Protein AF-A0A6C2YRZ8-F1 (afdb_monomer_lite)

Organism: NCBI:txid692036

Sequence (112 aa):
MIERTSAPLILAVRLLSFEANEQLRELSRLEHPVGIDELALQFDDQAILVDQLVAAGQVSEEQQAIVRQIDELLRDMSGEVNAALWTPDSLRTSPLWANVRQLAKAFLDLTS

Secondary structure (DSSP, 8-state):
------HHHHHHHHHHHS-HHHHHHHHTTSSS---THHHHHHHHHHHTTHHHHHHTTSS-HHHHHHHHHHHHHHHHT-SGGGGGGGSHHHHHH-HHHHHHHHHHHHHHHTT-

Foldseek 3Di:
DDLQAPVQLLVLLVLLQDALVVVVVVCVPDPDNDWLCVSVVSNVVCLVCLVVCCVVVNAPPVLNVLSVVLNVLVVVCDDPVNVVCGHSVNCNDPVSSVVSNVSSVVSVVVVD

Structure (mmCIF, N/CA/C/O backbone):
data_AF-A0A6C2YRZ8-F1
#
_entry.id   AF-A0A6C2YRZ8-F1
#
loop_
_atom_site.group_PDB
_atom_site.id
_atom_site.type_symbol
_atom_site.label_atom_id
_atom_site.label_alt_id
_atom_site.label_comp_id
_atom_site.label_asym_id
_atom_site.label_entity_id
_atom_site.label_seq_id
_atom_site.pdbx_PDB_ins_code
_atom_site.Cartn_x
_atom_site.Cartn_y
_atom_site.Cartn_z
_atom_site.occupancy
_atom_site.B_iso_or_equiv
_atom_site.auth_seq_id
_atom_site.auth_comp_id
_atom_site.auth_asym_id
_atom_site.auth_atom_id
_atom_site.pdbx_PDB_model_num
ATOM 1 N N . MET A 1 1 ? -8.829 11.891 25.442 1.00 35.97 1 MET A N 1
ATOM 2 C CA . MET A 1 1 ? -9.342 10.959 24.421 1.00 35.97 1 MET A CA 1
ATOM 3 C C . MET A 1 1 ? -8.202 10.802 23.433 1.00 35.97 1 MET A C 1
ATOM 5 O O . MET A 1 1 ? -7.897 11.768 22.757 1.00 35.97 1 MET A O 1
ATOM 9 N N . ILE A 1 2 ? -7.431 9.719 23.529 1.00 42.66 2 ILE A N 1
ATOM 10 C CA . ILE A 1 2 ? -6.278 9.500 22.644 1.00 42.66 2 ILE A CA 1
ATOM 11 C C . ILE A 1 2 ? -6.836 8.758 21.435 1.00 42.66 2 ILE A C 1
ATOM 13 O O . ILE A 1 2 ? -7.427 7.697 21.635 1.00 42.66 2 ILE A O 1
ATOM 17 N N . GLU A 1 3 ? -6.721 9.334 20.239 1.00 45.62 3 GLU A N 1
ATOM 18 C CA . GLU A 1 3 ? -6.994 8.642 18.975 1.00 45.62 3 GLU A CA 1
ATOM 19 C C . GLU A 1 3 ? -6.183 7.341 18.963 1.00 45.62 3 GLU A C 1
ATOM 21 O O . GLU A 1 3 ? -4.957 7.367 19.059 1.00 45.62 3 GLU A O 1
ATOM 26 N N . ARG A 1 4 ? -6.860 6.187 18.971 1.00 50.44 4 ARG A N 1
ATOM 27 C CA . ARG A 1 4 ? -6.204 4.871 19.047 1.00 50.44 4 ARG A CA 1
ATOM 28 C C . ARG A 1 4 ? -6.209 4.180 17.704 1.00 50.44 4 ARG A C 1
ATOM 30 O O . ARG A 1 4 ? -6.575 3.019 17.595 1.00 50.44 4 ARG A O 1
ATOM 37 N N . THR A 1 5 ? -5.772 4.887 16.693 1.00 57.66 5 THR A N 1
ATOM 38 C CA . THR A 1 5 ? -5.419 4.298 15.417 1.00 57.66 5 THR A CA 1
ATOM 39 C C . THR A 1 5 ? -4.097 3.527 15.550 1.00 57.66 5 THR A C 1
ATOM 41 O O . THR A 1 5 ? -3.207 3.928 16.307 1.00 57.66 5 THR A O 1
ATOM 44 N N . SER A 1 6 ? -3.945 2.383 14.875 1.00 65.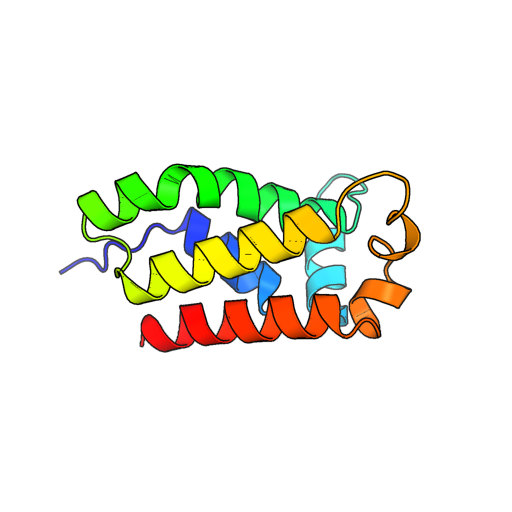81 6 SER A N 1
ATOM 45 C CA . SER A 1 6 ? -2.669 1.656 14.876 1.00 65.81 6 SER A CA 1
ATOM 46 C C . SER A 1 6 ? -1.645 2.423 14.042 1.00 65.81 6 SER A C 1
ATOM 48 O O . SER A 1 6 ? -1.625 2.356 12.813 1.00 65.81 6 SER A O 1
ATOM 50 N N . ALA A 1 7 ? -0.784 3.175 14.733 1.00 80.88 7 ALA A N 1
ATOM 51 C CA . ALA A 1 7 ? 0.232 4.015 14.103 1.00 80.88 7 ALA A CA 1
ATOM 52 C C . ALA A 1 7 ? 1.046 3.282 13.012 1.00 80.88 7 ALA A C 1
ATOM 54 O O . ALA A 1 7 ? 1.245 3.881 11.960 1.00 80.88 7 ALA A O 1
ATOM 55 N N . PRO A 1 8 ? 1.444 2.001 13.172 1.00 92.06 8 PRO A N 1
ATOM 56 C CA . PRO A 1 8 ? 2.176 1.285 12.126 1.00 92.06 8 PRO A CA 1
ATOM 57 C C . PRO A 1 8 ? 1.396 1.092 10.815 1.00 92.06 8 PRO A C 1
ATOM 59 O O . PRO A 1 8 ? 1.927 1.406 9.753 1.00 92.06 8 PRO A O 1
ATOM 62 N N . LEU A 1 9 ? 0.129 0.652 10.867 1.00 94.69 9 LEU A N 1
ATOM 63 C CA . LEU A 1 9 ? -0.690 0.450 9.661 1.00 94.69 9 LEU A CA 1
ATOM 64 C C . LEU A 1 9 ? -0.907 1.771 8.918 1.00 94.69 9 LEU A C 1
ATOM 66 O O . LEU A 1 9 ? -0.758 1.833 7.703 1.00 94.69 9 LEU A O 1
ATOM 70 N N . ILE A 1 10 ? -1.212 2.848 9.641 1.00 94.19 10 ILE A N 1
ATOM 71 C CA . ILE A 1 10 ? -1.403 4.167 9.023 1.00 94.19 10 ILE A CA 1
ATOM 72 C C . ILE A 1 10 ? -0.124 4.701 8.407 1.00 94.19 10 ILE A C 1
ATOM 74 O O . ILE A 1 10 ? -0.192 5.350 7.367 1.00 94.19 10 ILE A O 1
ATOM 78 N N . LEU A 1 11 ? 1.033 4.451 9.018 1.00 93.75 11 LEU A N 1
ATOM 79 C CA . LEU A 1 11 ? 2.311 4.833 8.426 1.00 93.75 11 LEU A CA 1
ATOM 80 C C . LEU A 1 11 ? 2.561 4.068 7.123 1.00 93.75 11 LEU A C 1
ATOM 82 O O . LEU A 1 11 ? 2.895 4.701 6.122 1.00 93.75 11 LEU A O 1
ATOM 86 N N . ALA A 1 12 ? 2.317 2.756 7.103 1.00 96.25 12 ALA A N 1
ATOM 87 C CA . ALA A 1 12 ? 2.450 1.950 5.893 1.00 96.25 12 ALA A CA 1
ATOM 88 C C . ALA A 1 12 ? 1.471 2.396 4.789 1.00 96.25 12 ALA A C 1
ATOM 90 O O . ALA A 1 12 ? 1.872 2.631 3.650 1.00 96.25 12 ALA A O 1
ATOM 91 N N . VAL A 1 13 ? 0.196 2.626 5.127 1.00 97.56 13 VAL A N 1
ATOM 92 C CA . VAL A 1 13 ? -0.800 3.142 4.173 1.00 97.56 13 VAL A CA 1
ATOM 93 C C . VAL A 1 13 ? -0.440 4.550 3.691 1.00 97.56 13 VAL A C 1
ATOM 95 O O . VAL A 1 13 ? -0.558 4.853 2.505 1.00 97.56 13 VAL A O 1
ATOM 98 N N . ARG A 1 14 ? 0.061 5.422 4.572 1.00 96.81 14 ARG A N 1
ATOM 99 C CA . ARG A 1 14 ? 0.537 6.758 4.190 1.00 96.81 14 ARG A CA 1
ATOM 100 C C . ARG A 1 14 ? 1.679 6.672 3.188 1.00 96.81 14 ARG A C 1
ATOM 102 O O . ARG A 1 14 ? 1.646 7.391 2.192 1.00 96.81 14 ARG A O 1
ATOM 109 N N . LEU A 1 15 ? 2.633 5.774 3.406 1.00 96.62 15 LEU A N 1
ATOM 110 C CA . LEU A 1 15 ? 3.722 5.541 2.467 1.00 96.62 15 LEU A CA 1
ATOM 111 C C . LEU A 1 15 ? 3.202 5.055 1.101 1.00 96.62 15 LEU A C 1
ATOM 113 O O . LEU A 1 15 ? 3.646 5.543 0.061 1.00 96.62 15 LEU A O 1
ATOM 117 N N . LEU A 1 16 ? 2.201 4.168 1.082 1.00 98.31 16 LEU A N 1
ATOM 118 C CA . LEU A 1 16 ? 1.534 3.747 -0.154 1.00 98.31 16 LEU A CA 1
ATOM 119 C C . LEU A 1 16 ? 0.744 4.865 -0.843 1.00 98.31 16 LEU A C 1
ATOM 121 O O . LEU A 1 16 ? 0.576 4.810 -2.055 1.00 98.31 16 LEU A O 1
ATOM 125 N N . SER A 1 17 ? 0.265 5.867 -0.103 1.00 98.31 17 SER A N 1
ATOM 126 C CA . SER A 1 17 ? -0.548 6.967 -0.640 1.00 98.31 17 SER A CA 1
ATOM 127 C C . SER A 1 17 ? 0.258 8.038 -1.384 1.00 98.31 17 SER A C 1
ATOM 129 O O . SER A 1 17 ? -0.307 8.783 -2.190 1.00 98.31 17 SER A O 1
ATOM 131 N N . PHE A 1 18 ? 1.562 8.134 -1.114 1.00 98.19 18 PHE A N 1
ATOM 132 C CA . PHE A 1 18 ? 2.428 9.147 -1.707 1.00 98.19 18 PHE A CA 1
ATOM 133 C C . PHE A 1 18 ? 2.542 8.999 -3.220 1.00 98.19 18 PHE A C 1
ATOM 135 O O . PHE A 1 18 ? 2.451 7.907 -3.770 1.00 98.19 18 PHE A O 1
ATOM 142 N N . GLU A 1 19 ? 2.810 10.109 -3.906 1.00 98.25 19 GLU A N 1
ATOM 143 C CA . GLU A 1 19 ? 3.138 10.065 -5.329 1.00 98.25 19 GLU A CA 1
ATOM 144 C C . GLU A 1 19 ? 4.456 9.315 -5.563 1.00 98.25 19 GLU A C 1
ATOM 146 O O . GLU A 1 19 ? 5.354 9.329 -4.722 1.00 98.25 19 GLU A O 1
ATOM 151 N N . ALA A 1 20 ? 4.618 8.705 -6.739 1.00 97.50 20 ALA A N 1
ATOM 152 C CA . ALA A 1 20 ? 5.728 7.787 -7.017 1.00 97.50 20 ALA A CA 1
ATOM 153 C C . ALA A 1 20 ? 7.123 8.354 -6.686 1.00 97.50 20 ALA A C 1
ATOM 155 O O . ALA A 1 20 ? 7.963 7.667 -6.112 1.00 97.50 20 ALA A O 1
ATOM 156 N N . ASN A 1 21 ? 7.386 9.626 -7.008 1.00 97.31 21 ASN A N 1
ATOM 157 C CA . ASN A 1 21 ? 8.677 10.252 -6.697 1.00 97.31 21 ASN A CA 1
ATOM 158 C C . ASN A 1 21 ? 8.879 10.487 -5.195 1.00 97.31 21 ASN A C 1
ATOM 160 O O . ASN A 1 21 ? 10.013 10.520 -4.731 1.00 97.31 21 ASN A O 1
ATOM 164 N N . GLU A 1 22 ? 7.808 10.671 -4.432 1.00 97.69 22 GLU A N 1
ATOM 165 C CA . GLU A 1 22 ? 7.880 10.776 -2.981 1.00 97.69 22 GLU A CA 1
ATOM 166 C C . GLU A 1 22 ? 8.086 9.407 -2.335 1.00 97.69 22 GLU A C 1
ATOM 168 O O . GLU A 1 22 ? 8.984 9.287 -1.511 1.00 97.69 22 GLU A O 1
ATOM 173 N N . GLN A 1 23 ? 7.405 8.363 -2.816 1.00 96.94 23 GLN A N 1
ATOM 174 C CA . GLN A 1 23 ? 7.673 6.975 -2.415 1.00 96.94 23 GLN A CA 1
ATOM 175 C C . GLN A 1 23 ? 9.151 6.609 -2.619 1.00 96.94 23 GLN A C 1
ATOM 177 O O . GLN A 1 23 ? 9.812 6.139 -1.699 1.00 96.94 23 GLN A O 1
ATOM 182 N N . LEU A 1 24 ? 9.713 6.920 -3.794 1.00 95.94 24 LEU A N 1
ATOM 183 C CA . LEU A 1 24 ? 11.136 6.706 -4.083 1.00 95.94 24 LEU A CA 1
ATOM 184 C C . LEU A 1 24 ? 12.064 7.504 -3.157 1.00 95.94 24 LEU A C 1
ATOM 186 O O . LEU A 1 24 ? 13.119 7.004 -2.770 1.00 95.94 24 LEU A O 1
ATOM 190 N N . ARG A 1 25 ? 11.693 8.743 -2.804 1.00 95.12 25 ARG A N 1
ATOM 191 C CA . ARG A 1 25 ? 12.466 9.547 -1.846 1.00 95.12 25 ARG A CA 1
ATOM 192 C C . ARG A 1 25 ? 12.451 8.916 -0.459 1.00 95.12 25 ARG A C 1
ATOM 194 O O . ARG A 1 25 ? 13.511 8.857 0.155 1.00 95.12 25 ARG A O 1
ATOM 201 N N . GLU A 1 26 ? 11.308 8.430 0.015 1.00 92.75 26 GLU A N 1
ATOM 202 C CA . GLU A 1 26 ? 11.228 7.754 1.313 1.00 92.75 26 GLU A CA 1
ATOM 203 C C . GLU A 1 26 ? 12.035 6.451 1.325 1.00 92.75 26 GLU A C 1
ATOM 205 O O . GLU A 1 26 ? 12.837 6.254 2.233 1.00 92.75 26 GLU A O 1
ATOM 210 N N . LEU A 1 27 ? 11.944 5.626 0.274 1.00 92.50 27 LEU A N 1
ATOM 211 C CA . LEU A 1 27 ? 12.771 4.418 0.149 1.00 92.50 27 LEU A CA 1
ATOM 212 C C . LEU A 1 27 ? 14.272 4.742 0.174 1.00 92.50 27 LEU A C 1
ATOM 214 O O . LEU A 1 27 ? 15.046 4.050 0.826 1.00 92.50 27 LEU A O 1
ATOM 218 N N . SER A 1 28 ? 14.693 5.836 -0.471 1.00 90.12 28 SER A N 1
ATOM 219 C CA . SER A 1 28 ? 16.104 6.254 -0.486 1.00 90.12 28 SER A CA 1
ATOM 220 C C . SER A 1 28 ? 16.649 6.731 0.866 1.00 90.12 28 SER A C 1
ATOM 222 O O . SER A 1 28 ? 17.860 6.894 1.006 1.00 90.12 28 SER A O 1
ATOM 224 N N . ARG A 1 29 ? 15.777 6.990 1.852 1.00 88.44 29 ARG A N 1
ATOM 225 C CA . ARG A 1 29 ? 16.183 7.370 3.215 1.00 88.44 29 ARG A CA 1
ATOM 226 C C . ARG A 1 29 ? 16.487 6.170 4.102 1.00 88.44 29 ARG A C 1
ATOM 228 O O . ARG A 1 29 ? 17.031 6.365 5.186 1.00 88.44 29 ARG A O 1
ATOM 235 N N . LEU A 1 30 ? 16.121 4.965 3.677 1.00 84.56 30 LEU A N 1
ATOM 236 C CA . LEU A 1 30 ? 16.406 3.748 4.422 1.00 84.56 30 LEU A CA 1
ATOM 237 C C . LEU A 1 30 ? 17.904 3.427 4.316 1.00 84.56 30 LEU A C 1
ATOM 239 O O . LEU A 1 30 ? 18.533 3.649 3.283 1.00 84.56 30 LEU A O 1
ATOM 243 N N . GLU A 1 31 ? 18.493 2.936 5.408 1.00 74.31 31 GLU A N 1
ATOM 244 C CA . GLU A 1 31 ? 19.950 2.740 5.528 1.00 74.31 31 GLU A CA 1
ATOM 245 C C . GLU A 1 31 ? 20.506 1.670 4.570 1.00 74.31 31 GLU A C 1
ATOM 247 O O . GLU A 1 31 ? 21.718 1.587 4.351 1.00 74.31 31 GLU A O 1
ATOM 252 N N . HIS A 1 32 ? 19.626 0.869 3.964 1.00 77.19 32 HIS A N 1
ATOM 253 C CA . HIS A 1 32 ? 19.967 -0.189 3.024 1.00 77.19 32 HIS A CA 1
ATOM 254 C C . HIS A 1 32 ? 19.289 0.031 1.669 1.00 77.19 32 HIS A C 1
ATOM 256 O O . HIS A 1 32 ? 18.175 0.553 1.627 1.00 77.19 32 HIS A O 1
ATOM 262 N N . PRO A 1 33 ? 19.925 -0.384 0.553 1.00 72.44 33 PRO A N 1
ATOM 263 C CA . PRO A 1 33 ? 19.274 -0.382 -0.747 1.00 72.44 33 PRO A CA 1
ATOM 264 C C . PRO A 1 33 ? 18.080 -1.335 -0.695 1.00 72.44 33 PRO A C 1
ATOM 266 O O . PRO A 1 33 ? 18.249 -2.552 -0.731 1.00 72.44 33 PRO A O 1
ATOM 269 N N . VAL A 1 34 ? 16.886 -0.768 -0.583 1.00 84.94 34 VAL A N 1
ATOM 270 C CA . VAL A 1 34 ? 15.631 -1.507 -0.654 1.00 84.94 34 VAL A CA 1
ATOM 271 C C . VAL A 1 34 ? 15.007 -1.338 -2.032 1.00 84.94 34 VAL A C 1
ATOM 273 O O . VAL A 1 34 ? 15.193 -0.315 -2.703 1.00 84.94 34 VAL A O 1
ATOM 276 N N . GLY A 1 35 ? 14.298 -2.369 -2.477 1.00 91.06 35 GLY A N 1
ATOM 277 C CA . GLY A 1 35 ? 13.521 -2.311 -3.702 1.00 91.06 35 GLY A CA 1
ATOM 278 C C . GLY A 1 35 ? 12.173 -1.623 -3.489 1.00 91.06 35 GLY A C 1
ATOM 279 O O . GLY A 1 35 ? 11.834 -1.139 -2.411 1.00 91.06 35 GLY A O 1
ATOM 280 N N . ILE A 1 36 ? 11.393 -1.568 -4.565 1.00 95.88 36 ILE A N 1
ATOM 281 C CA . ILE A 1 36 ? 10.014 -1.059 -4.536 1.00 95.88 36 ILE A CA 1
ATOM 282 C C . ILE A 1 36 ? 9.089 -2.010 -3.761 1.00 95.88 36 ILE A C 1
ATOM 284 O O . ILE A 1 36 ? 8.065 -1.584 -3.233 1.00 95.88 36 ILE A O 1
ATOM 288 N N . ASP A 1 37 ? 9.465 -3.285 -3.687 1.00 94.75 37 ASP A N 1
ATOM 289 C CA . ASP A 1 37 ? 8.814 -4.331 -2.901 1.00 94.75 37 ASP A CA 1
ATOM 290 C C . ASP A 1 37 ? 8.718 -3.990 -1.414 1.00 94.75 37 ASP A C 1
ATOM 292 O O . ASP A 1 37 ? 7.714 -4.322 -0.793 1.00 94.75 37 ASP A O 1
ATOM 296 N N . GLU A 1 38 ? 9.660 -3.220 -0.869 1.00 95.38 38 GLU A N 1
ATOM 297 C CA . GLU A 1 38 ? 9.611 -2.740 0.517 1.00 95.38 38 GLU A CA 1
ATOM 298 C C . GLU A 1 38 ? 8.327 -1.952 0.839 1.00 95.38 38 GLU A C 1
ATOM 300 O O . GLU A 1 38 ? 7.802 -2.053 1.946 1.00 95.38 38 GLU A O 1
ATOM 305 N N . LEU A 1 39 ? 7.756 -1.223 -0.132 1.00 96.62 39 LEU A N 1
ATOM 306 C CA . LEU A 1 39 ? 6.462 -0.548 0.046 1.00 96.62 39 LEU A CA 1
ATOM 307 C C . LEU A 1 39 ? 5.335 -1.547 0.344 1.00 96.62 39 LEU A C 1
ATOM 309 O O . LEU A 1 39 ? 4.447 -1.262 1.145 1.00 96.62 39 LEU A O 1
ATOM 313 N N . ALA A 1 40 ? 5.361 -2.700 -0.328 1.00 96.88 40 ALA A N 1
ATOM 314 C CA . ALA A 1 40 ? 4.374 -3.754 -0.151 1.00 96.88 40 ALA A CA 1
ATOM 315 C C . ALA A 1 40 ? 4.647 -4.571 1.113 1.00 96.88 40 ALA A C 1
ATOM 317 O O . ALA A 1 40 ? 3.706 -4.851 1.844 1.00 96.88 40 ALA A O 1
ATOM 318 N N . LEU A 1 41 ? 5.912 -4.884 1.407 1.00 95.50 41 LEU A N 1
ATOM 319 C CA . LEU A 1 41 ? 6.303 -5.637 2.603 1.00 95.50 41 LEU A CA 1
ATOM 320 C C . LEU A 1 41 ? 5.926 -4.897 3.893 1.00 95.50 41 LEU A C 1
ATOM 322 O O . LEU A 1 41 ? 5.296 -5.478 4.773 1.00 95.50 41 LEU A O 1
ATOM 326 N N . GLN A 1 42 ? 6.210 -3.591 3.978 1.00 94.50 42 GLN A N 1
ATOM 327 C CA . GLN A 1 42 ? 5.836 -2.785 5.149 1.00 94.50 42 GLN A CA 1
ATOM 328 C C . GLN A 1 42 ? 4.323 -2.716 5.365 1.00 94.50 42 GLN A C 1
ATOM 330 O O . GLN A 1 42 ? 3.860 -2.592 6.499 1.00 94.50 42 GLN A O 1
ATOM 335 N N . PHE A 1 43 ? 3.548 -2.760 4.282 1.00 97.62 43 PHE A N 1
ATOM 336 C CA . PHE A 1 43 ? 2.097 -2.816 4.358 1.00 97.62 43 PHE A CA 1
ATOM 337 C C . PHE A 1 43 ? 1.599 -4.207 4.759 1.00 97.62 43 PHE A C 1
ATOM 339 O O . PHE A 1 43 ? 0.775 -4.296 5.668 1.00 97.62 43 PHE A O 1
ATOM 346 N N . ASP A 1 44 ? 2.112 -5.270 4.137 1.00 96.88 44 ASP A N 1
ATOM 347 C CA . ASP A 1 44 ? 1.725 -6.663 4.393 1.00 96.88 44 ASP A CA 1
ATOM 348 C C . ASP A 1 44 ? 1.926 -7.045 5.868 1.00 96.88 44 ASP A C 1
ATOM 350 O O . ASP A 1 44 ? 0.999 -7.540 6.514 1.00 96.88 44 ASP A O 1
ATOM 354 N N . ASP A 1 45 ? 3.063 -6.652 6.460 1.00 95.06 45 ASP A N 1
ATOM 355 C CA . ASP A 1 45 ? 3.367 -6.834 7.889 1.00 95.06 45 ASP A CA 1
ATOM 356 C C . ASP A 1 45 ? 2.267 -6.295 8.823 1.00 95.06 45 ASP A C 1
ATOM 358 O O . ASP A 1 45 ? 2.098 -6.773 9.949 1.00 95.06 45 ASP A O 1
ATOM 362 N N . GLN A 1 46 ? 1.524 -5.275 8.381 1.00 95.56 46 GLN A N 1
ATOM 363 C CA . GLN A 1 46 ? 0.428 -4.670 9.141 1.00 95.56 46 GLN A CA 1
ATOM 364 C C . GLN A 1 46 ? -0.948 -5.162 8.685 1.00 95.56 46 GLN A C 1
ATOM 366 O O . GLN A 1 46 ? -1.866 -5.256 9.504 1.00 95.56 46 GLN A O 1
ATOM 371 N N . ALA A 1 47 ? -1.106 -5.490 7.402 1.00 96.00 47 ALA A N 1
ATOM 372 C CA . ALA A 1 47 ? -2.357 -5.961 6.820 1.00 96.00 47 ALA A CA 1
ATOM 373 C C . ALA A 1 47 ? -2.815 -7.281 7.454 1.00 96.00 47 ALA A C 1
ATOM 375 O O . ALA A 1 47 ? -4.005 -7.440 7.734 1.00 96.00 47 ALA A O 1
ATOM 376 N N . ILE A 1 48 ? -1.881 -8.176 7.802 1.00 95.94 48 ILE A N 1
ATOM 377 C CA . ILE A 1 48 ? -2.188 -9.437 8.501 1.00 95.94 48 ILE A CA 1
ATOM 378 C C . ILE A 1 48 ? -2.867 -9.238 9.868 1.00 95.94 48 ILE A C 1
ATOM 380 O O . ILE A 1 48 ? -3.490 -10.165 10.386 1.00 95.94 48 ILE A O 1
ATOM 384 N N . LEU A 1 49 ? -2.747 -8.044 10.465 1.00 95.75 49 LEU A N 1
ATOM 385 C CA . LEU A 1 49 ? -3.327 -7.704 11.766 1.00 95.75 49 LEU A CA 1
ATOM 386 C C . LEU A 1 49 ? -4.674 -6.973 11.658 1.00 95.75 49 LEU A C 1
ATOM 388 O O . LEU A 1 49 ? -5.250 -6.595 12.682 1.00 95.75 49 LEU A O 1
ATOM 392 N N . VAL A 1 50 ? -5.186 -6.725 10.447 1.00 95.44 50 VAL A N 1
ATOM 393 C CA . VAL A 1 50 ? -6.341 -5.836 10.249 1.00 95.44 50 VAL A CA 1
ATOM 394 C C . VAL A 1 50 ? -7.602 -6.321 10.970 1.00 95.44 50 VAL A C 1
ATOM 396 O O . VAL A 1 50 ? -8.342 -5.509 11.523 1.00 95.44 50 VAL A O 1
ATOM 399 N N . ASP A 1 51 ? -7.817 -7.633 11.062 1.00 96.56 51 ASP A N 1
ATOM 400 C CA . ASP A 1 51 ? -8.971 -8.208 11.761 1.00 96.56 51 ASP A CA 1
ATOM 401 C C . ASP A 1 51 ? -8.905 -7.944 13.274 1.00 96.56 51 ASP A C 1
ATOM 403 O O . ASP A 1 51 ? -9.906 -7.591 13.903 1.00 96.56 51 ASP A O 1
ATOM 407 N N . GLN A 1 52 ? -7.712 -8.050 13.865 1.00 95.88 52 GLN A N 1
ATOM 408 C CA . GLN A 1 52 ? -7.469 -7.734 15.271 1.00 95.88 52 GLN A CA 1
ATOM 409 C C . GLN A 1 52 ? -7.627 -6.232 15.531 1.00 95.88 52 GLN A C 1
ATOM 411 O O . GLN A 1 52 ? -8.138 -5.845 16.582 1.00 95.88 52 GLN A O 1
ATOM 416 N N . LEU A 1 53 ? -7.230 -5.387 14.577 1.00 94.12 53 LEU A N 1
ATOM 417 C CA . LEU A 1 53 ? -7.370 -3.933 14.670 1.00 94.12 53 LEU A CA 1
ATOM 418 C C . LEU A 1 53 ? -8.834 -3.483 14.617 1.00 94.12 53 LEU A C 1
ATOM 420 O O . LEU A 1 53 ? -9.217 -2.598 15.386 1.00 94.12 53 LEU A O 1
ATOM 424 N N . VAL A 1 54 ? -9.662 -4.123 13.786 1.00 95.31 54 VAL A N 1
ATOM 425 C CA . VAL A 1 54 ? -11.119 -3.914 13.783 1.00 95.31 54 VAL A CA 1
ATOM 426 C C . VAL A 1 54 ? -11.733 -4.369 15.102 1.00 9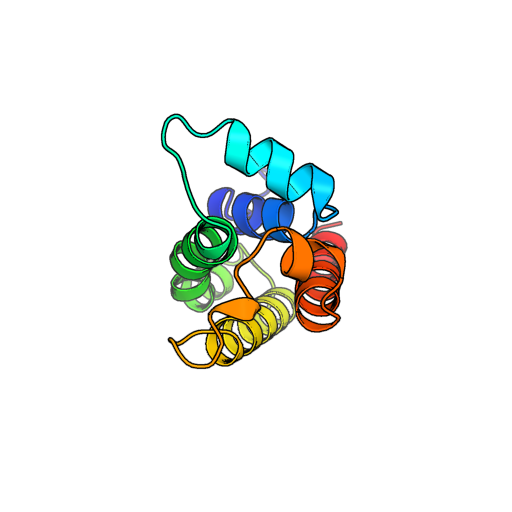5.31 54 VAL A C 1
ATOM 428 O O . VAL A 1 54 ? -12.461 -3.608 15.735 1.00 95.31 54 VAL A O 1
ATOM 431 N N . ALA A 1 55 ? -11.388 -5.570 15.578 1.00 95.12 55 ALA A N 1
ATOM 432 C CA . ALA A 1 55 ? -11.886 -6.081 16.857 1.00 95.12 55 ALA A CA 1
ATOM 433 C C . ALA A 1 55 ? -11.499 -5.182 18.049 1.00 95.12 55 ALA A C 1
ATOM 435 O O . ALA A 1 55 ? -12.245 -5.077 19.023 1.00 95.12 55 ALA A O 1
ATOM 436 N N . ALA A 1 56 ? -10.348 -4.511 17.967 1.00 93.19 56 ALA A N 1
ATOM 437 C CA . ALA A 1 56 ? -9.874 -3.546 18.954 1.00 93.19 56 ALA A CA 1
ATOM 438 C C . ALA A 1 56 ? -10.443 -2.122 18.767 1.00 93.19 56 ALA A C 1
ATOM 440 O O . ALA A 1 56 ? -10.116 -1.235 19.559 1.00 93.19 56 ALA A O 1
ATOM 441 N N . GLY A 1 57 ? -11.274 -1.884 17.744 1.00 92.69 57 GLY A N 1
ATOM 442 C CA . GLY A 1 57 ? -11.858 -0.576 17.432 1.00 92.69 57 GLY A CA 1
ATOM 443 C C . GLY A 1 57 ? -10.838 0.469 16.971 1.00 92.69 57 GLY A C 1
ATOM 444 O O . GLY A 1 57 ? -11.073 1.665 17.131 1.00 92.69 57 GLY A O 1
ATOM 445 N N . GLN A 1 58 ? -9.685 0.031 16.458 1.00 91.44 58 GLN A N 1
ATOM 446 C CA . GLN A 1 58 ? -8.605 0.907 15.989 1.00 91.44 58 GLN A CA 1
ATOM 447 C C . GLN A 1 58 ? -8.726 1.272 14.506 1.00 91.44 58 GLN A C 1
ATOM 449 O O . GLN A 1 58 ? -8.083 2.220 14.059 1.00 91.44 58 GLN A O 1
ATOM 454 N N . VAL A 1 59 ? -9.506 0.492 13.758 1.00 93.31 59 VAL A N 1
ATOM 455 C CA . VAL A 1 59 ? -9.755 0.605 12.317 1.00 93.31 59 VAL A CA 1
ATOM 456 C C . VAL A 1 59 ? -11.236 0.278 12.079 1.00 93.31 59 VAL A C 1
ATOM 458 O O . VAL A 1 59 ? -11.770 -0.606 12.751 1.00 93.31 59 VAL A O 1
ATOM 461 N N . SER A 1 60 ? -11.914 0.986 11.169 1.00 94.88 60 SER A N 1
ATOM 462 C CA . SER A 1 60 ? -13.318 0.699 10.822 1.00 94.88 60 SER A CA 1
ATOM 463 C C . SER A 1 60 ? -13.459 -0.517 9.896 1.00 94.88 60 SER A C 1
ATOM 465 O O . SER A 1 60 ? -12.498 -0.957 9.262 1.00 94.88 60 SER A O 1
ATOM 467 N N . GLU A 1 61 ? -14.675 -1.054 9.768 1.00 96.31 61 GLU A N 1
ATOM 468 C CA . GLU A 1 61 ? -14.964 -2.114 8.790 1.00 96.31 61 GLU A CA 1
ATOM 469 C C . GLU A 1 61 ? -14.737 -1.633 7.343 1.00 96.31 61 GLU A C 1
ATOM 471 O O . GLU A 1 61 ? -14.231 -2.392 6.514 1.00 96.31 61 GLU A O 1
ATOM 476 N N . GLU A 1 62 ? -15.028 -0.362 7.026 1.00 97.31 62 GLU A N 1
ATOM 477 C CA . GLU A 1 62 ? -14.738 0.183 5.692 1.00 97.31 62 GLU A CA 1
ATOM 478 C C . GLU A 1 62 ? -13.230 0.279 5.434 1.00 97.31 62 GLU A C 1
ATOM 480 O O . GLU A 1 62 ? -12.753 -0.080 4.356 1.00 97.31 62 GLU A O 1
ATOM 485 N N . GLN A 1 63 ? -12.457 0.710 6.431 1.00 96.56 63 GLN A N 1
ATOM 486 C CA . GLN A 1 63 ? -11.001 0.748 6.336 1.00 96.56 63 GLN A CA 1
ATOM 487 C C . GLN A 1 63 ? -10.405 -0.657 6.170 1.00 96.56 63 GLN A C 1
ATOM 489 O O . GLN A 1 63 ? -9.504 -0.847 5.352 1.00 96.56 63 GLN A O 1
ATOM 494 N N . GLN A 1 64 ? -10.934 -1.658 6.877 1.00 97.50 64 GLN A N 1
ATOM 495 C CA . GLN A 1 64 ? -10.549 -3.059 6.693 1.00 97.50 64 GLN A CA 1
ATOM 496 C C . GLN A 1 64 ? -10.824 -3.545 5.269 1.00 97.50 64 GLN A C 1
ATOM 498 O O . GLN A 1 64 ? -9.977 -4.215 4.675 1.00 97.50 64 GLN A O 1
ATOM 503 N N . ALA A 1 65 ? -11.979 -3.196 4.699 1.00 98.25 65 ALA A N 1
ATOM 504 C CA . ALA A 1 65 ? -12.303 -3.549 3.322 1.00 98.25 65 ALA A CA 1
ATOM 505 C C . ALA A 1 65 ? -11.310 -2.939 2.318 1.00 98.25 65 ALA A C 1
ATOM 507 O O . ALA A 1 65 ? -10.977 -3.585 1.324 1.00 98.25 65 ALA A O 1
ATOM 508 N N . ILE A 1 66 ? -10.803 -1.729 2.575 1.00 98.56 66 ILE A N 1
ATOM 509 C CA . ILE A 1 66 ? -9.768 -1.104 1.740 1.00 98.56 66 ILE A CA 1
ATOM 510 C C . ILE A 1 66 ? -8.410 -1.790 1.927 1.00 98.56 66 ILE A C 1
ATOM 512 O O . ILE A 1 66 ? -7.742 -2.070 0.935 1.00 98.56 66 ILE A O 1
ATOM 516 N N . VAL A 1 67 ? -8.013 -2.113 3.164 1.00 98.31 67 VAL A N 1
ATOM 517 C CA . VAL A 1 67 ? -6.764 -2.854 3.432 1.00 98.31 67 VAL A CA 1
ATOM 518 C C . VAL A 1 67 ? -6.747 -4.172 2.660 1.00 98.31 67 VAL A C 1
ATOM 520 O O . VAL A 1 67 ? -5.768 -4.459 1.980 1.00 98.31 67 VAL A O 1
ATOM 523 N N . ARG A 1 68 ? -7.850 -4.929 2.680 1.00 98.44 68 ARG A N 1
ATOM 524 C CA . ARG A 1 68 ? -7.969 -6.192 1.933 1.00 98.44 68 ARG A CA 1
ATOM 525 C C . ARG A 1 68 ? -7.866 -6.004 0.416 1.00 98.44 68 ARG A C 1
ATOM 527 O O . ARG A 1 68 ? -7.241 -6.820 -0.247 1.00 98.44 68 ARG A O 1
ATOM 534 N N . GLN A 1 69 ? -8.422 -4.920 -0.129 1.00 98.69 69 GLN A N 1
ATOM 535 C CA . GLN A 1 69 ? -8.294 -4.606 -1.559 1.00 98.69 69 GLN A CA 1
ATOM 536 C C . GLN A 1 69 ? -6.858 -4.244 -1.956 1.00 98.69 69 GLN A C 1
ATOM 538 O O . GLN A 1 69 ? -6.395 -4.656 -3.017 1.00 98.69 69 GLN A O 1
ATOM 543 N N . ILE A 1 70 ? -6.151 -3.473 -1.122 1.00 98.69 70 ILE A N 1
ATOM 544 C CA . ILE A 1 70 ? -4.735 -3.152 -1.355 1.00 98.69 70 ILE A CA 1
ATOM 545 C C . ILE A 1 70 ? -3.898 -4.435 -1.302 1.00 98.69 70 ILE A C 1
ATOM 547 O O . ILE A 1 70 ? -3.080 -4.662 -2.188 1.00 98.69 70 ILE A O 1
ATOM 551 N N . ASP A 1 71 ? -4.129 -5.271 -0.292 1.00 98.50 71 ASP A N 1
ATOM 552 C CA . ASP A 1 71 ? -3.448 -6.550 -0.088 1.00 98.50 71 ASP A CA 1
ATOM 553 C C . ASP A 1 71 ? -3.649 -7.516 -1.271 1.00 98.50 71 ASP A C 1
ATOM 555 O O . ASP A 1 71 ? -2.678 -8.019 -1.836 1.00 98.50 71 ASP A O 1
ATOM 559 N N . GLU A 1 72 ? -4.888 -7.710 -1.735 1.00 98.38 72 GLU A N 1
ATOM 560 C CA . GLU A 1 72 ? -5.168 -8.499 -2.944 1.00 98.38 72 GLU A CA 1
ATOM 561 C C . GLU A 1 72 ? -4.461 -7.938 -4.182 1.00 98.38 72 GLU A C 1
ATOM 563 O O . GLU A 1 72 ? -3.820 -8.691 -4.915 1.00 98.38 72 GLU A O 1
ATOM 568 N N . LEU A 1 73 ? -4.502 -6.620 -4.388 1.00 98.44 73 LEU A N 1
ATOM 569 C CA . LEU A 1 73 ? -3.853 -5.989 -5.535 1.00 98.44 73 LEU A CA 1
ATOM 570 C C . LEU A 1 73 ? -2.326 -6.169 -5.510 1.00 98.44 73 LEU A C 1
ATOM 572 O O . LEU A 1 73 ? -1.728 -6.497 -6.534 1.00 98.44 73 LEU A O 1
ATOM 576 N N . LEU A 1 74 ? -1.684 -5.982 -4.354 1.00 98.38 74 LEU A N 1
ATOM 577 C CA . LEU A 1 74 ? -0.238 -6.179 -4.201 1.00 98.38 74 LEU A CA 1
ATOM 578 C C . LEU A 1 74 ? 0.155 -7.654 -4.361 1.00 98.38 74 LEU A C 1
ATOM 580 O O . LEU A 1 74 ? 1.187 -7.959 -4.969 1.00 98.38 74 LEU A O 1
ATOM 584 N N . ARG A 1 75 ? -0.686 -8.578 -3.889 1.00 97.25 75 ARG A N 1
ATOM 585 C CA . ARG A 1 75 ? -0.509 -10.017 -4.108 1.00 97.25 75 ARG A CA 1
ATOM 586 C C . ARG A 1 75 ? -0.579 -10.376 -5.590 1.00 97.25 75 ARG A C 1
ATOM 588 O O . ARG A 1 75 ? 0.295 -11.092 -6.071 1.00 97.25 75 ARG A O 1
ATOM 595 N N . ASP A 1 76 ? -1.544 -9.835 -6.328 1.00 97.62 76 ASP A N 1
ATOM 596 C CA . ASP A 1 76 ? -1.680 -10.062 -7.773 1.00 97.62 76 ASP A CA 1
ATOM 597 C C . ASP A 1 76 ? -0.507 -9.479 -8.576 1.00 97.62 76 ASP A C 1
ATOM 599 O O . ASP A 1 76 ? -0.122 -10.015 -9.617 1.00 97.62 76 ASP A O 1
ATOM 603 N N . MET A 1 77 ? 0.100 -8.398 -8.079 1.00 97.69 77 MET A N 1
ATOM 604 C CA . MET A 1 77 ? 1.313 -7.800 -8.644 1.00 97.69 77 MET A CA 1
ATOM 605 C C . MET A 1 77 ? 2.588 -8.594 -8.326 1.00 97.69 77 MET A C 1
ATOM 607 O O . MET A 1 77 ? 3.635 -8.316 -8.910 1.00 97.69 77 MET A O 1
ATOM 611 N N . SER A 1 78 ? 2.544 -9.552 -7.402 1.00 94.62 78 SER A N 1
ATOM 612 C CA . SER A 1 78 ? 3.725 -10.281 -6.930 1.00 94.62 78 SER A CA 1
ATOM 613 C C . SER A 1 78 ? 4.142 -11.417 -7.878 1.00 94.62 78 SER A C 1
ATOM 615 O O . SER A 1 78 ? 3.460 -11.739 -8.853 1.00 94.62 78 SER A O 1
ATOM 617 N N . GLY A 1 79 ? 5.290 -12.038 -7.590 1.00 94.75 79 GLY A N 1
ATOM 618 C CA . GLY A 1 79 ? 5.828 -13.177 -8.341 1.00 94.75 79 GLY A CA 1
ATOM 619 C C . GLY A 1 79 ? 6.766 -12.793 -9.489 1.00 94.75 79 GLY A C 1
ATOM 620 O O . GLY A 1 79 ? 6.721 -11.689 -10.028 1.00 94.75 79 GLY A O 1
ATOM 621 N N . GLU A 1 80 ? 7.627 -13.735 -9.885 1.00 94.44 80 GLU A N 1
ATOM 622 C CA . GLU A 1 80 ? 8.699 -13.496 -10.868 1.00 94.44 80 GLU A CA 1
ATOM 623 C C . GLU A 1 80 ? 8.177 -13.017 -12.229 1.00 94.44 80 GLU A C 1
ATOM 625 O O . GLU A 1 80 ? 8.782 -12.151 -12.858 1.00 94.44 80 GLU A O 1
ATOM 630 N N . VAL A 1 81 ? 7.016 -13.525 -12.662 1.00 95.62 81 VAL A N 1
ATOM 631 C CA . VAL A 1 81 ? 6.368 -13.122 -13.924 1.00 95.62 81 VAL A CA 1
ATOM 632 C C . VAL A 1 81 ? 6.023 -11.628 -13.958 1.00 95.6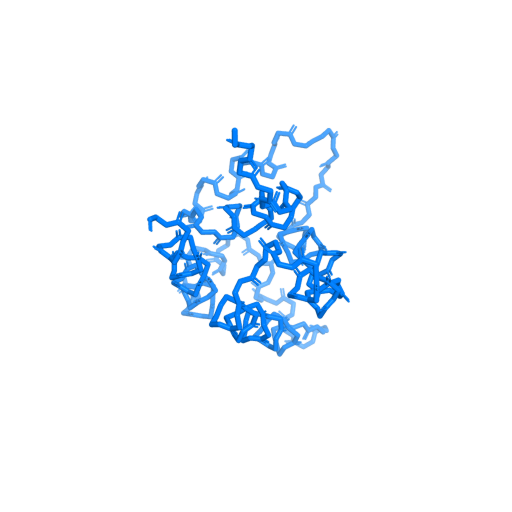2 81 VAL A C 1
ATOM 634 O O . VAL A 1 81 ? 5.997 -11.019 -15.025 1.00 95.62 81 VAL A O 1
ATOM 637 N N . ASN A 1 82 ? 5.824 -11.029 -12.785 1.00 97.00 82 ASN A N 1
ATOM 638 C CA . ASN A 1 82 ? 5.455 -9.636 -12.605 1.00 97.00 82 ASN A CA 1
ATOM 639 C C . ASN A 1 82 ? 6.633 -8.758 -12.154 1.00 97.00 82 ASN A C 1
ATOM 641 O O . ASN A 1 82 ? 6.424 -7.599 -11.808 1.00 97.00 82 ASN A O 1
ATOM 645 N N . ALA A 1 83 ? 7.879 -9.249 -12.189 1.00 96.12 83 ALA A N 1
ATOM 646 C CA . ALA A 1 83 ? 9.055 -8.510 -11.710 1.00 96.12 83 ALA A CA 1
ATOM 647 C C . ALA A 1 83 ? 9.196 -7.100 -12.326 1.00 96.12 83 ALA A C 1
ATOM 649 O O . ALA A 1 83 ? 9.647 -6.168 -11.662 1.00 96.12 83 ALA A O 1
ATOM 650 N N . ALA A 1 84 ? 8.744 -6.906 -13.571 1.00 97.06 84 ALA A N 1
ATOM 651 C CA . ALA A 1 84 ? 8.737 -5.600 -14.234 1.00 97.06 84 ALA A CA 1
ATOM 652 C C . ALA A 1 84 ? 7.873 -4.544 -13.511 1.00 97.06 84 ALA A C 1
ATOM 654 O O . ALA A 1 84 ? 8.142 -3.344 -13.634 1.00 97.06 84 ALA A O 1
ATOM 655 N N . LEU A 1 85 ? 6.871 -4.972 -12.730 1.00 97.75 85 LEU A N 1
ATOM 656 C CA . LEU A 1 85 ? 6.019 -4.086 -11.940 1.00 97.75 85 LEU A CA 1
ATOM 657 C C . LEU A 1 85 ? 6.756 -3.452 -10.752 1.00 97.75 85 LEU A C 1
ATOM 659 O O . LEU A 1 85 ? 6.356 -2.372 -10.315 1.00 97.75 85 LEU A O 1
ATOM 663 N N . TRP A 1 86 ? 7.845 -4.063 -10.284 1.00 97.44 86 TRP A N 1
ATOM 664 C CA . TRP A 1 86 ? 8.599 -3.681 -9.082 1.00 97.44 86 TRP A CA 1
ATOM 665 C C . TRP A 1 86 ? 9.835 -2.836 -9.408 1.00 97.44 86 TRP A C 1
ATOM 667 O O . TRP A 1 86 ? 10.895 -2.959 -8.801 1.00 97.44 86 TRP A O 1
ATOM 677 N N . THR A 1 87 ? 9.699 -1.961 -10.402 1.00 96.62 87 THR A N 1
ATOM 678 C CA . THR A 1 87 ? 10.757 -1.059 -10.866 1.00 96.62 87 THR A CA 1
ATOM 679 C C . THR A 1 87 ? 10.366 0.402 -10.631 1.00 96.62 87 THR A C 1
ATOM 681 O O . THR A 1 87 ? 9.172 0.717 -10.616 1.00 96.62 87 THR A O 1
ATOM 684 N N . PRO A 1 88 ? 11.329 1.336 -10.504 1.00 97.06 88 PRO A N 1
ATOM 685 C CA . PRO A 1 88 ? 11.017 2.760 -10.375 1.00 97.06 88 PRO A CA 1
ATOM 686 C 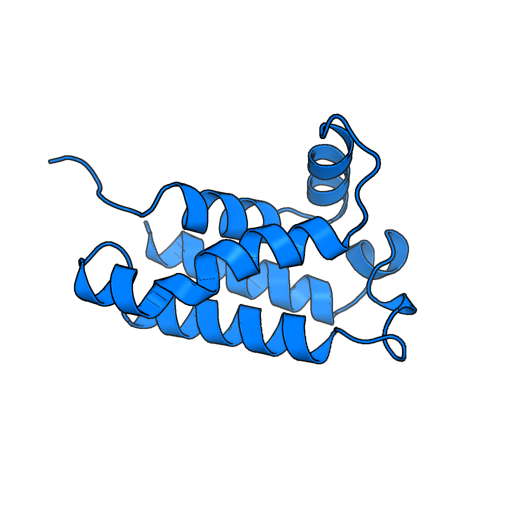C . PRO A 1 88 ? 10.173 3.316 -11.531 1.00 97.06 88 PRO A C 1
ATOM 688 O O . PRO A 1 88 ? 9.342 4.198 -11.322 1.00 97.06 88 PRO A O 1
ATOM 691 N N . ASP A 1 89 ? 10.361 2.806 -12.748 1.00 97.81 89 ASP A N 1
ATOM 692 C CA . ASP A 1 89 ? 9.600 3.249 -13.919 1.00 97.81 89 ASP A CA 1
ATOM 693 C C . ASP A 1 89 ? 8.152 2.764 -13.875 1.00 97.81 89 ASP A C 1
ATOM 695 O O . ASP A 1 89 ? 7.231 3.552 -14.110 1.00 97.81 89 ASP A O 1
ATOM 699 N N . SER A 1 90 ? 7.932 1.506 -13.482 1.00 98.06 90 SER A N 1
ATOM 700 C CA . SER A 1 90 ? 6.586 0.986 -13.234 1.00 98.06 90 SER A CA 1
ATOM 701 C C . SER A 1 90 ? 5.904 1.721 -12.080 1.00 98.06 90 SER A C 1
ATOM 703 O O . SER A 1 90 ? 4.754 2.127 -12.224 1.00 98.06 90 SER A O 1
ATOM 705 N N . LEU A 1 91 ? 6.600 1.998 -10.972 1.00 98.06 91 LEU A N 1
ATOM 706 C CA . LEU A 1 91 ? 6.027 2.744 -9.845 1.00 98.06 91 LEU A CA 1
ATOM 707 C C . LEU A 1 91 ? 5.449 4.105 -10.280 1.00 98.06 91 LEU A C 1
ATOM 709 O O . LEU A 1 91 ? 4.396 4.526 -9.786 1.00 98.06 91 LEU A O 1
ATOM 713 N N . ARG A 1 92 ? 6.108 4.773 -11.240 1.00 98.19 92 ARG A N 1
ATOM 714 C CA . ARG A 1 92 ? 5.680 6.062 -11.811 1.00 98.19 92 ARG A CA 1
ATOM 715 C C . ARG A 1 92 ? 4.541 5.955 -12.821 1.00 98.19 92 ARG A C 1
ATOM 717 O O . ARG A 1 92 ? 3.724 6.867 -12.882 1.00 98.19 92 ARG A O 1
ATOM 724 N N . THR A 1 93 ? 4.512 4.906 -13.638 1.00 97.81 93 THR A N 1
ATOM 725 C CA . THR A 1 93 ? 3.681 4.867 -14.859 1.00 97.81 93 THR A CA 1
ATOM 726 C C . THR A 1 93 ? 2.581 3.813 -14.834 1.00 97.81 93 THR A C 1
ATOM 728 O O . THR A 1 93 ? 1.605 3.934 -15.570 1.00 97.81 93 THR A O 1
ATOM 731 N N . SER A 1 94 ? 2.715 2.788 -13.993 1.00 98.00 94 SER A N 1
ATOM 732 C CA . SER A 1 94 ? 1.782 1.671 -13.945 1.00 98.00 94 SER A CA 1
ATOM 733 C C . SER A 1 94 ? 0.426 2.107 -13.386 1.00 98.00 94 SER A C 1
ATOM 735 O O . SER A 1 94 ? 0.368 2.701 -12.301 1.00 98.00 94 SER A O 1
ATOM 737 N N . PRO A 1 95 ? -0.683 1.757 -14.063 1.00 98.25 95 PRO A N 1
ATOM 738 C CA . PRO A 1 95 ? -2.019 1.978 -13.523 1.00 98.25 95 PRO A CA 1
ATOM 739 C C . PRO A 1 95 ? -2.270 1.158 -12.249 1.00 98.25 95 PRO A C 1
ATOM 741 O O . PRO A 1 95 ? -3.031 1.597 -11.397 1.00 98.25 95 PRO A O 1
ATOM 744 N N . LEU A 1 96 ? -1.596 0.015 -12.064 1.00 98.25 96 LEU A N 1
ATOM 745 C CA . LEU A 1 96 ? -1.742 -0.801 -10.852 1.00 98.25 96 LEU A CA 1
ATOM 746 C C . LEU A 1 96 ? -1.207 -0.058 -9.621 1.00 98.25 96 LEU A C 1
ATOM 748 O O . LEU A 1 96 ? -1.908 0.070 -8.623 1.00 98.25 96 LEU A O 1
ATOM 752 N N . TRP A 1 97 ? -0.020 0.545 -9.727 1.00 98.62 97 TRP A N 1
ATOM 753 C CA . TRP A 1 97 ? 0.524 1.393 -8.661 1.00 98.62 97 TRP A CA 1
ATOM 754 C C . TRP A 1 97 ? -0.311 2.657 -8.423 1.00 98.62 97 TRP A C 1
ATOM 756 O O . TRP A 1 97 ? -0.425 3.118 -7.289 1.00 98.62 97 TRP A O 1
ATOM 766 N N . ALA A 1 98 ? -0.925 3.218 -9.470 1.00 98.62 98 ALA A N 1
ATOM 767 C CA . ALA A 1 98 ? -1.872 4.319 -9.306 1.00 98.62 98 ALA A CA 1
ATOM 768 C C . ALA A 1 98 ? -3.121 3.891 -8.514 1.00 98.62 98 ALA A C 1
ATOM 770 O O . ALA A 1 98 ? -3.558 4.639 -7.639 1.00 98.62 98 ALA A O 1
ATOM 771 N N . ASN A 1 99 ? -3.639 2.683 -8.755 1.00 98.69 99 ASN A N 1
ATOM 772 C CA . ASN A 1 99 ? -4.764 2.124 -8.004 1.00 98.69 99 ASN A CA 1
ATOM 773 C C . ASN A 1 99 ? -4.400 1.879 -6.532 1.00 98.69 99 ASN A C 1
ATOM 775 O O . ASN A 1 99 ? -5.168 2.268 -5.655 1.00 98.69 99 ASN A O 1
ATOM 779 N N . VAL A 1 100 ? -3.209 1.329 -6.247 1.00 98.75 100 VAL A N 1
ATOM 780 C CA . VAL A 1 100 ? -2.697 1.187 -4.867 1.00 98.75 100 VAL A CA 1
ATOM 781 C C . VAL A 1 100 ? -2.706 2.541 -4.149 1.00 98.75 100 VAL A C 1
ATOM 783 O O . VAL A 1 100 ? -3.265 2.661 -3.059 1.00 98.75 100 VAL A O 1
ATOM 786 N N . ARG A 1 101 ? -2.167 3.592 -4.786 1.00 98.75 101 ARG A N 1
ATOM 787 C CA . ARG A 1 101 ? -2.166 4.959 -4.233 1.00 98.75 101 ARG A CA 1
ATOM 788 C C . ARG A 1 101 ? -3.575 5.493 -3.979 1.00 98.75 101 ARG A C 1
ATOM 790 O O . ARG A 1 101 ? -3.806 6.134 -2.958 1.00 98.75 101 ARG A O 1
ATOM 797 N N . GLN A 1 102 ? -4.511 5.266 -4.899 1.00 98.69 102 GLN A N 1
ATOM 798 C CA . GLN A 1 102 ? -5.897 5.724 -4.755 1.00 98.69 102 GLN A CA 1
ATOM 799 C C . GLN A 1 102 ? -6.607 5.047 -3.582 1.00 98.69 102 GLN A C 1
ATOM 801 O O . GLN A 1 102 ? -7.237 5.734 -2.782 1.00 98.69 102 GLN A O 1
ATOM 806 N N . LEU A 1 103 ? -6.460 3.729 -3.444 1.00 98.75 103 LEU A N 1
ATOM 807 C CA . LEU A 1 103 ? -7.010 2.981 -2.314 1.00 98.75 103 LEU A CA 1
ATOM 808 C C . LEU A 1 103 ? -6.395 3.451 -0.991 1.00 98.75 103 LEU A C 1
ATOM 810 O O . LEU A 1 103 ? -7.116 3.712 -0.032 1.00 98.75 103 LEU A O 1
ATOM 814 N N . ALA A 1 104 ? -5.075 3.642 -0.954 1.00 98.44 104 ALA A N 1
ATOM 815 C CA . ALA A 1 104 ? -4.388 4.143 0.230 1.00 98.44 104 ALA A CA 1
ATOM 816 C C . ALA A 1 104 ? -4.876 5.544 0.646 1.00 98.44 104 ALA A C 1
ATOM 818 O O . ALA A 1 104 ? -5.091 5.796 1.829 1.00 98.44 104 ALA A O 1
ATOM 819 N N . LYS A 1 105 ? -5.118 6.447 -0.315 1.00 98.50 105 LYS A N 1
ATOM 820 C CA . LYS A 1 105 ? -5.729 7.762 -0.047 1.00 98.50 105 LYS A CA 1
ATOM 821 C C . LYS A 1 105 ? -7.147 7.619 0.511 1.00 98.50 105 LYS A C 1
ATOM 823 O O . LYS A 1 105 ? -7.444 8.214 1.540 1.00 98.50 105 LYS A O 1
ATOM 828 N N . ALA A 1 106 ? -7.973 6.761 -0.090 1.00 98.25 106 ALA A N 1
ATOM 829 C CA . ALA A 1 106 ? -9.331 6.509 0.388 1.00 98.25 106 ALA A CA 1
ATOM 830 C C . ALA A 1 106 ? -9.360 5.977 1.834 1.00 98.25 106 ALA A C 1
ATOM 832 O O . ALA A 1 106 ? -10.200 6.398 2.623 1.00 98.25 106 ALA A O 1
ATOM 833 N N . PHE A 1 107 ? -8.419 5.106 2.217 1.00 97.31 107 PHE A N 1
ATOM 834 C CA . PHE A 1 107 ? -8.279 4.658 3.609 1.00 97.31 107 PHE A CA 1
ATOM 835 C C . PHE A 1 107 ? -8.015 5.826 4.573 1.00 97.31 107 PHE A C 1
ATOM 837 O O . PHE A 1 107 ? -8.581 5.876 5.669 1.00 97.31 107 PHE A O 1
ATOM 844 N N . LEU A 1 108 ? -7.138 6.758 4.187 1.00 96.00 108 LEU A N 1
ATOM 845 C CA . LEU A 1 108 ? -6.768 7.906 5.019 1.00 96.00 108 LEU A CA 1
ATOM 846 C C . LEU A 1 108 ? -7.911 8.919 5.129 1.00 96.00 108 LEU A C 1
ATOM 848 O O . LEU A 1 108 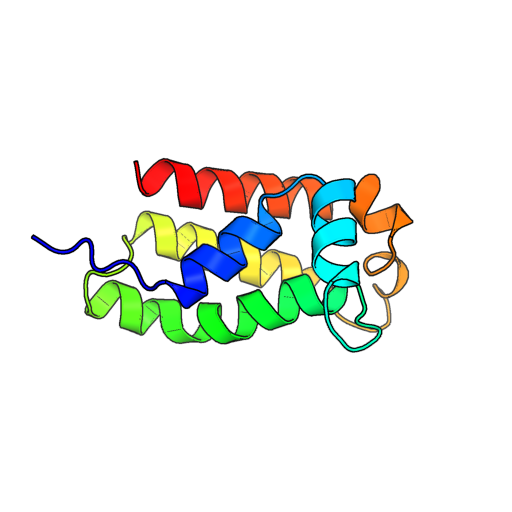? -8.111 9.482 6.204 1.00 96.00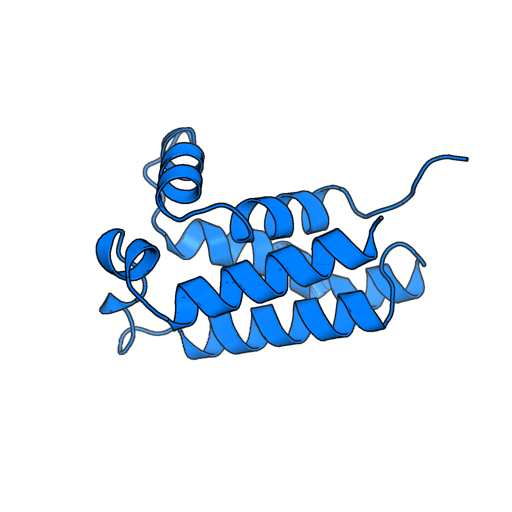 108 LEU A O 1
ATOM 852 N N . ASP A 1 109 ? -8.698 9.093 4.069 1.00 95.94 109 ASP A N 1
ATOM 853 C CA . ASP A 1 109 ? -9.867 9.977 4.069 1.00 95.94 109 ASP A CA 1
ATOM 854 C C . ASP A 1 109 ? -10.948 9.503 5.059 1.00 95.94 109 ASP A C 1
ATOM 856 O O . ASP A 1 109 ? -11.623 10.328 5.668 1.00 95.94 109 ASP A O 1
ATOM 860 N N . LEU A 1 110 ? -11.052 8.191 5.312 1.00 90.94 110 LEU A N 1
ATOM 861 C CA . LEU A 1 110 ? -11.931 7.618 6.346 1.00 90.94 110 LEU A CA 1
ATOM 862 C C . LEU A 1 110 ? -11.443 7.852 7.786 1.00 90.94 110 LEU A C 1
ATOM 864 O O . LEU A 1 110 ? -12.158 7.544 8.734 1.00 90.94 110 LEU A O 1
ATOM 868 N N . THR A 1 111 ? -10.220 8.358 7.961 1.00 71.25 111 THR A N 1
ATOM 869 C CA . THR A 1 111 ? -9.650 8.686 9.282 1.00 71.25 111 THR A CA 1
ATOM 870 C C . THR A 1 111 ? -9.951 10.139 9.693 1.00 71.25 111 THR A C 1
ATOM 872 O O . THR A 1 111 ? -9.541 10.552 10.775 1.00 71.25 111 THR A O 1
ATOM 875 N N . SER A 1 112 ? -10.613 10.919 8.823 1.00 55.25 112 SER A N 1
ATOM 876 C CA . SER A 1 112 ? -10.879 12.360 8.994 1.00 55.25 112 SER A CA 1
ATOM 877 C C . SER A 1 112 ? -12.182 12.671 9.726 1.00 55.25 112 SER A C 1
ATOM 879 O O . SER A 1 112 ? -13.153 11.896 9.583 1.00 55.25 112 SER A O 1
#

pLDDT: mean 92.35, std 12.16, range [35.97, 98.75]

Radius of gyration: 13.92 Å; chains: 1; bounding box: 35×26×39 Å